Protein AF-A0A2E3MA17-F1 (afdb_monomer_lite)

Radius of gyration: 24.3 Å; chains: 1; bounding box: 46×54×49 Å

Sequence (121 aa):
MDLQKLLKIVAAVVGLLSIAFLVTIISKGDDAIKAGDGAASVGTYMYVAYFILAAAVVSVVFFTLSNLISNAANLKNTLIAIGAFTLLALICYFIFASGVETMLKDGTMLSVAQSKLVGAG

Secondary structure (DSSP, 8-state):
--HHHHHHHHHHHHHHHHHHHHHHHHHHHTHHHHTS-TTHHHHHHHHHHHHHHHHHHHHHHHHHHHHHHH-HHHHHHHHHHHHHHHHHHHHIIIII-----EE-TTSPEEPHHHHHHHHH-

Foldseek 3Di:
DDPVVVVVVVVVVVVVVVVVVVVVCVVPVPPLVPPPPVPVSVVVVVVVVVVVVVVVVCVCVVCVVVVCVVDPVNVVVVVVVVVVVVVLLVCLLPPVQPFDFDQDPVRDTDGSNNSSNVRSD

pLDDT: mean 79.97, std 11.57, range [51.19, 96.75]

Structure (mmCIF, N/CA/C/O backbone):
data_AF-A0A2E3MA17-F1
#
_entry.id   AF-A0A2E3MA17-F1
#
loop_
_atom_site.group_PDB
_atom_site.id
_atom_site.type_symbol
_atom_site.label_atom_id
_atom_site.label_alt_id
_atom_site.label_comp_id
_atom_site.label_asym_id
_atom_site.label_entity_id
_atom_site.label_seq_id
_atom_site.pdbx_PDB_ins_code
_atom_site.Cartn_x
_atom_site.Cartn_y
_atom_site.Cartn_z
_atom_site.occupancy
_atom_site.B_iso_or_equiv
_atom_site.auth_seq_id
_atom_site.auth_comp_id
_atom_site.auth_asym_id
_atom_site.auth_atom_id
_atom_site.pdbx_PDB_model_num
ATOM 1 N N . MET A 1 1 ? 16.223 -25.298 11.574 1.00 58.59 1 MET A N 1
ATOM 2 C CA . MET A 1 1 ? 17.210 -24.307 11.086 1.00 58.59 1 MET A CA 1
ATOM 3 C C . MET A 1 1 ? 16.939 -23.001 11.802 1.00 58.59 1 MET A C 1
ATOM 5 O O . MET A 1 1 ? 15.776 -22.635 11.888 1.00 58.59 1 MET A O 1
ATOM 9 N N . ASP A 1 2 ? 17.964 -22.334 12.332 1.00 84.56 2 ASP A N 1
ATOM 10 C CA . ASP A 1 2 ? 17.784 -21.025 12.974 1.00 84.56 2 ASP A CA 1
ATOM 11 C C . ASP A 1 2 ? 17.208 -20.004 11.991 1.00 84.56 2 ASP A C 1
ATOM 13 O O . ASP A 1 2 ? 17.683 -19.902 10.855 1.00 84.56 2 ASP A O 1
ATOM 17 N N . LEU A 1 3 ? 16.235 -19.210 12.443 1.00 75.25 3 LEU A N 1
ATOM 18 C CA . LEU A 1 3 ? 15.610 -18.149 11.646 1.00 75.25 3 LEU A CA 1
ATOM 19 C C . LEU A 1 3 ? 16.662 -17.177 11.086 1.00 75.25 3 LEU A C 1
ATOM 21 O O . LEU A 1 3 ? 16.577 -16.747 9.938 1.00 75.25 3 LEU A O 1
ATOM 25 N N . GLN A 1 4 ? 17.720 -16.913 11.856 1.00 80.31 4 GLN A N 1
ATOM 26 C CA . GLN A 1 4 ? 18.840 -16.070 11.441 1.00 80.31 4 GLN A CA 1
ATOM 27 C C . GLN A 1 4 ? 19.660 -16.681 10.290 1.00 80.31 4 GLN A C 1
ATOM 29 O O . GLN A 1 4 ? 20.162 -15.953 9.435 1.00 80.31 4 GLN A O 1
ATOM 34 N N . LYS A 1 5 ? 19.794 -18.015 10.236 1.00 79.56 5 LYS A N 1
ATOM 35 C CA . LYS A 1 5 ? 20.470 -18.711 9.127 1.00 79.56 5 LYS A CA 1
ATOM 36 C C . LYS A 1 5 ? 19.613 -18.691 7.860 1.00 79.56 5 LYS A C 1
ATOM 38 O O . LYS A 1 5 ? 20.153 -18.466 6.781 1.00 79.56 5 LYS A O 1
ATOM 43 N N . LEU A 1 6 ? 18.294 -18.856 7.995 1.00 74.25 6 LEU A N 1
ATOM 44 C CA . LEU A 1 6 ? 17.344 -18.744 6.883 1.00 74.25 6 LEU A CA 1
ATOM 45 C C . LEU A 1 6 ? 17.359 -17.330 6.277 1.00 74.25 6 LEU A C 1
ATOM 47 O O . LEU A 1 6 ? 17.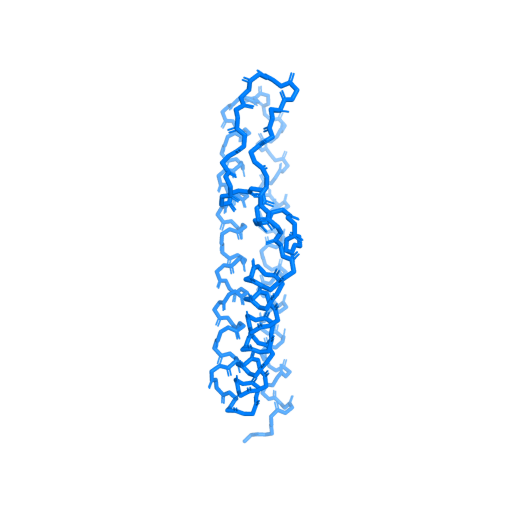497 -17.187 5.065 1.00 74.25 6 LEU A O 1
ATOM 51 N N . LEU A 1 7 ? 17.298 -16.288 7.116 1.00 74.88 7 LEU A N 1
ATOM 52 C CA . LEU A 1 7 ? 17.290 -14.896 6.654 1.00 74.88 7 LEU A CA 1
ATOM 53 C C . LEU A 1 7 ? 18.563 -14.533 5.880 1.00 74.88 7 LEU A C 1
ATOM 55 O O . LEU A 1 7 ? 18.489 -13.863 4.855 1.00 74.88 7 LEU A O 1
ATOM 59 N N . LYS A 1 8 ? 19.729 -15.001 6.343 1.00 79.12 8 LYS A N 1
ATOM 60 C CA . LYS A 1 8 ? 21.012 -14.778 5.658 1.00 79.12 8 LYS A CA 1
ATOM 61 C C . LYS A 1 8 ? 21.042 -15.416 4.270 1.00 79.12 8 LYS A C 1
ATOM 63 O O . LYS A 1 8 ? 21.548 -14.800 3.339 1.00 79.12 8 LYS A O 1
ATOM 68 N N . ILE A 1 9 ? 20.481 -16.617 4.125 1.00 78.44 9 ILE A N 1
ATOM 69 C CA . ILE A 1 9 ? 20.391 -17.309 2.832 1.00 78.44 9 ILE A CA 1
ATOM 70 C C . ILE A 1 9 ? 19.452 -16.558 1.886 1.00 78.44 9 ILE A C 1
ATOM 72 O O . ILE A 1 9 ? 19.821 -16.300 0.745 1.00 78.44 9 ILE A O 1
ATOM 76 N N . VAL A 1 10 ? 18.275 -16.145 2.361 1.00 74.31 10 VAL A N 1
ATOM 77 C CA . VAL A 1 10 ? 17.320 -15.380 1.543 1.00 74.31 10 VAL A CA 1
ATOM 78 C C . VAL A 1 10 ? 17.921 -14.040 1.113 1.00 74.31 10 VAL A C 1
ATOM 80 O O . VAL A 1 10 ? 17.870 -13.701 -0.065 1.00 74.31 10 VAL A O 1
ATOM 83 N N . ALA A 1 11 ? 18.565 -13.312 2.029 1.00 72.75 11 ALA A N 1
ATOM 84 C CA . ALA A 1 11 ? 19.239 -12.054 1.715 1.00 72.75 11 ALA A CA 1
ATOM 85 C C . ALA A 1 11 ? 20.379 -12.238 0.698 1.00 72.75 11 ALA A C 1
ATOM 87 O O . ALA A 1 11 ? 20.522 -11.425 -0.212 1.00 72.75 11 ALA A O 1
ATOM 88 N N . ALA A 1 12 ? 21.154 -13.322 0.808 1.00 83.00 12 ALA A N 1
ATOM 89 C CA . ALA A 1 12 ? 22.211 -13.641 -0.148 1.00 83.00 12 ALA A CA 1
ATOM 90 C C . ALA A 1 12 ? 21.655 -13.940 -1.551 1.00 83.00 12 ALA A C 1
ATOM 92 O O . ALA A 1 12 ? 22.199 -13.452 -2.538 1.00 83.00 12 ALA A O 1
ATOM 93 N N . VAL A 1 13 ? 20.550 -14.686 -1.647 1.00 77.31 13 VAL A N 1
ATOM 94 C CA . VAL A 1 13 ? 19.892 -14.993 -2.929 1.00 77.31 13 VAL A CA 1
ATOM 95 C C . VAL A 1 13 ? 19.302 -13.734 -3.562 1.00 77.31 13 VAL A C 1
ATOM 97 O O . VAL A 1 13 ? 19.511 -13.495 -4.749 1.00 77.31 13 VAL A O 1
ATOM 100 N N . VAL A 1 14 ? 18.616 -12.897 -2.778 1.00 76.88 14 VAL A N 1
ATOM 101 C CA . VAL A 1 14 ? 18.063 -11.622 -3.263 1.00 76.88 14 VAL A CA 1
ATOM 102 C C . VAL A 1 14 ? 19.182 -10.693 -3.733 1.00 76.88 14 VAL A C 1
ATOM 104 O O . VAL A 1 14 ? 19.089 -10.148 -4.828 1.00 76.88 14 VAL A O 1
ATOM 107 N N . GLY A 1 15 ? 20.274 -10.573 -2.971 1.00 77.19 15 GLY A N 1
ATOM 108 C CA . GLY A 1 15 ? 21.437 -9.778 -3.368 1.00 77.19 15 GLY A CA 1
ATOM 109 C C . GLY A 1 15 ? 22.081 -10.273 -4.666 1.00 77.19 15 GLY A C 1
ATOM 110 O O . GLY A 1 15 ? 22.385 -9.469 -5.546 1.00 77.19 15 GLY A O 1
ATOM 111 N N . LEU A 1 16 ? 22.226 -11.592 -4.832 1.00 83.62 16 LEU A N 1
ATOM 112 C CA . LEU A 1 16 ? 22.773 -12.179 -6.056 1.00 83.62 16 LEU A CA 1
ATOM 113 C C . LEU A 1 16 ? 21.868 -11.917 -7.272 1.00 83.62 16 LEU A C 1
ATOM 115 O O . LEU A 1 16 ? 22.362 -11.562 -8.343 1.00 83.62 16 LEU A O 1
ATOM 119 N N . LEU A 1 17 ? 20.546 -12.020 -7.097 1.00 74.19 17 LEU A N 1
ATOM 120 C CA . LEU A 1 17 ? 19.563 -11.686 -8.132 1.00 74.19 17 LEU A CA 1
ATOM 121 C C . LEU A 1 17 ? 19.618 -10.203 -8.513 1.00 74.19 17 LEU A C 1
ATOM 123 O O . LEU A 1 17 ? 19.607 -9.885 -9.700 1.00 74.19 17 LEU A O 1
ATOM 127 N N . SER A 1 18 ? 19.735 -9.296 -7.537 1.00 72.06 18 SER A N 1
ATOM 128 C CA . SER A 1 18 ? 19.860 -7.856 -7.793 1.00 72.06 18 SER A CA 1
ATOM 129 C C . SER A 1 18 ? 21.112 -7.515 -8.602 1.00 72.06 18 SER A C 1
ATOM 131 O O . SER A 1 18 ? 21.037 -6.705 -9.525 1.00 72.06 18 SER A O 1
ATOM 133 N N . ILE A 1 19 ? 22.248 -8.157 -8.309 1.00 81.00 19 ILE A N 1
ATOM 134 C CA . ILE A 1 19 ? 23.496 -7.963 -9.062 1.00 81.00 19 ILE A CA 1
ATOM 135 C C . ILE A 1 19 ? 23.337 -8.448 -10.509 1.00 81.00 19 ILE A C 1
ATOM 137 O O . ILE A 1 19 ? 23.699 -7.727 -11.438 1.00 81.00 19 ILE A O 1
ATOM 141 N N . ALA A 1 20 ? 22.753 -9.630 -10.724 1.00 76.88 20 ALA A N 1
ATOM 142 C CA . ALA A 1 20 ? 22.507 -10.154 -12.071 1.00 76.88 20 ALA A CA 1
ATOM 143 C C . ALA A 1 20 ? 21.593 -9.227 -12.897 1.00 76.88 20 ALA A C 1
ATOM 145 O O . ALA A 1 20 ? 21.834 -8.976 -14.083 1.00 76.88 20 ALA A O 1
ATOM 146 N N . PHE A 1 21 ? 20.570 -8.666 -12.252 1.00 71.38 21 PHE A N 1
ATOM 147 C CA . PHE A 1 21 ? 19.667 -7.702 -12.870 1.00 71.38 21 PHE A CA 1
ATOM 148 C C . PHE A 1 21 ? 20.380 -6.394 -13.238 1.00 71.38 21 PHE A C 1
ATOM 150 O O . PHE A 1 21 ? 20.234 -5.910 -14.359 1.00 71.38 21 PHE A O 1
ATOM 157 N N . LEU A 1 22 ? 21.214 -5.865 -12.336 1.00 76.31 22 LEU A N 1
ATOM 158 C CA . LEU A 1 22 ? 22.009 -4.658 -12.565 1.00 76.31 22 LEU A CA 1
ATOM 159 C C . LEU A 1 22 ? 22.952 -4.812 -13.768 1.00 76.31 22 LEU A C 1
ATOM 161 O O . LEU A 1 22 ? 22.982 -3.948 -14.642 1.00 76.31 22 LEU A O 1
ATOM 165 N N . VAL A 1 23 ? 23.667 -5.938 -13.856 1.00 79.69 23 VAL A N 1
ATOM 166 C CA . VAL A 1 23 ? 24.560 -6.244 -14.989 1.00 79.69 23 VAL A CA 1
ATOM 167 C C . VAL A 1 23 ? 23.786 -6.293 -16.311 1.00 79.69 23 VAL A C 1
ATOM 169 O O . VAL A 1 23 ? 24.254 -5.780 -17.330 1.00 79.69 23 VAL A O 1
ATOM 172 N N . THR A 1 24 ? 22.578 -6.858 -16.307 1.00 69.31 24 THR A N 1
ATOM 173 C CA . THR A 1 24 ? 21.731 -6.959 -17.508 1.00 69.31 24 THR A CA 1
ATOM 174 C C . THR A 1 24 ? 21.240 -5.588 -17.988 1.00 69.31 24 THR A C 1
ATOM 176 O O . THR A 1 24 ? 21.191 -5.340 -19.191 1.00 69.31 24 THR A O 1
ATOM 179 N N . ILE A 1 25 ? 20.906 -4.681 -17.064 1.00 69.06 25 ILE A N 1
ATOM 180 C CA . ILE A 1 25 ? 20.480 -3.313 -17.395 1.00 69.06 25 ILE A CA 1
ATOM 181 C C . ILE A 1 25 ? 21.645 -2.516 -17.988 1.00 69.06 25 ILE A C 1
ATOM 183 O O . ILE A 1 25 ? 21.486 -1.897 -19.037 1.00 69.06 25 ILE A O 1
ATOM 187 N N . ILE A 1 26 ? 22.819 -2.558 -17.350 1.00 72.88 26 ILE A N 1
ATOM 188 C CA . ILE A 1 26 ? 23.994 -1.792 -17.792 1.00 72.88 26 ILE A CA 1
ATOM 189 C C . ILE A 1 26 ? 24.482 -2.282 -19.161 1.00 72.88 26 ILE A C 1
ATOM 191 O O . ILE A 1 26 ? 24.728 -1.472 -20.048 1.00 72.88 26 ILE A O 1
ATOM 195 N N . SER A 1 27 ? 24.566 -3.602 -19.361 1.00 68.88 27 SER A N 1
ATOM 196 C CA . SER A 1 27 ? 25.043 -4.181 -20.627 1.00 68.88 27 SER A CA 1
ATOM 197 C C . SER A 1 27 ? 24.132 -3.881 -21.817 1.00 68.88 27 SER A C 1
ATOM 199 O O . SER A 1 27 ? 24.625 -3.665 -22.917 1.00 68.88 27 SER A O 1
ATOM 201 N N . LYS A 1 28 ? 22.809 -3.835 -21.617 1.00 63.47 28 LYS A N 1
ATOM 202 C CA . LYS A 1 28 ? 21.858 -3.522 -22.693 1.00 63.47 28 LYS A CA 1
ATOM 203 C C . LYS A 1 28 ? 21.591 -2.029 -22.858 1.00 63.47 28 LYS A C 1
ATOM 205 O O . LYS A 1 28 ? 21.090 -1.645 -23.907 1.00 63.47 28 LYS A O 1
ATOM 210 N N . GLY A 1 29 ? 21.865 -1.201 -21.851 1.00 58.69 29 GLY A N 1
ATOM 211 C CA . GLY A 1 29 ? 21.536 0.228 -21.843 1.00 58.69 29 GLY A CA 1
ATOM 212 C C . GLY A 1 29 ? 22.422 1.091 -22.742 1.00 58.69 29 GLY A C 1
ATOM 213 O O . GLY A 1 29 ? 21.959 2.108 -23.241 1.00 58.69 29 GLY A O 1
ATOM 214 N N . ASP A 1 30 ? 23.668 0.684 -22.983 1.00 62.22 30 ASP A N 1
ATOM 215 C CA . ASP A 1 30 ? 24.645 1.533 -23.678 1.00 62.22 30 ASP A CA 1
ATOM 216 C C . ASP A 1 30 ? 24.547 1.446 -25.217 1.00 62.22 30 ASP A C 1
ATOM 218 O O . ASP A 1 30 ? 24.779 2.440 -25.908 1.00 62.22 30 ASP A O 1
ATOM 222 N N . ASP A 1 31 ? 24.159 0.286 -25.765 1.00 57.78 31 ASP A N 1
ATOM 223 C CA . ASP A 1 31 ? 24.150 0.038 -27.218 1.00 57.78 31 ASP A CA 1
ATOM 224 C C . ASP A 1 31 ? 22.920 0.601 -27.948 1.00 57.78 31 ASP A C 1
ATOM 226 O O . ASP A 1 31 ? 23.064 1.219 -29.003 1.00 57.78 31 ASP A O 1
ATOM 230 N N . ALA A 1 32 ? 21.704 0.468 -27.412 1.00 55.25 32 ALA A N 1
ATOM 231 C CA . ALA A 1 32 ? 20.507 0.986 -28.092 1.00 55.25 32 ALA A CA 1
ATOM 232 C C . ALA A 1 32 ? 20.208 2.475 -27.796 1.00 55.25 32 ALA A C 1
ATOM 234 O O . ALA A 1 32 ? 19.310 3.047 -28.418 1.00 55.25 32 ALA A O 1
ATOM 235 N N . ILE A 1 33 ? 20.989 3.138 -26.928 1.00 54.09 33 ILE A N 1
ATOM 236 C CA . ILE A 1 33 ? 21.000 4.609 -26.787 1.00 54.09 33 ILE A CA 1
ATOM 237 C C . ILE A 1 33 ? 21.956 5.262 -27.807 1.00 54.09 33 ILE A C 1
ATOM 239 O O . ILE A 1 33 ? 21.652 6.333 -28.328 1.00 54.09 33 ILE A O 1
ATOM 243 N N . LYS A 1 34 ? 23.079 4.613 -28.161 1.00 55.31 34 LYS A N 1
ATOM 244 C CA . LYS A 1 34 ? 24.082 5.147 -29.110 1.00 55.31 34 LYS A CA 1
ATOM 245 C C . LYS A 1 34 ? 23.682 5.050 -30.591 1.00 55.31 34 LYS A C 1
ATOM 247 O O . LYS A 1 34 ? 24.225 5.792 -31.403 1.00 55.31 34 LYS A O 1
ATOM 252 N N . ALA A 1 35 ? 22.734 4.187 -30.958 1.00 57.09 35 ALA A N 1
ATOM 253 C CA . ALA A 1 35 ? 22.386 3.904 -32.358 1.00 57.09 35 ALA A CA 1
ATOM 254 C C . ALA A 1 35 ? 21.515 4.966 -33.079 1.00 57.09 35 ALA A C 1
ATOM 256 O O . ALA A 1 35 ? 21.109 4.739 -34.213 1.00 57.09 35 ALA A O 1
ATOM 257 N N . GLY A 1 36 ? 21.207 6.118 -32.469 1.00 51.19 36 GLY A N 1
ATOM 258 C CA . GLY A 1 36 ? 20.529 7.235 -33.156 1.00 51.19 36 GLY A CA 1
ATOM 259 C C . GLY A 1 36 ? 19.060 7.013 -33.565 1.00 51.19 36 GLY A C 1
ATOM 260 O O . GLY A 1 36 ? 18.436 7.938 -34.074 1.00 51.19 36 GLY A O 1
ATOM 261 N N . ASP A 1 37 ? 18.467 5.849 -33.287 1.00 54.97 37 ASP A N 1
ATOM 262 C CA . ASP A 1 37 ? 17.059 5.504 -33.567 1.00 54.97 37 ASP A CA 1
ATOM 263 C C . ASP A 1 37 ? 16.096 5.968 -32.445 1.00 54.97 37 ASP A C 1
ATOM 265 O O . ASP A 1 37 ? 15.212 5.247 -31.976 1.00 54.97 37 ASP A O 1
ATOM 269 N N . GLY A 1 38 ? 16.327 7.188 -31.944 1.00 54.03 38 GLY A N 1
ATOM 270 C CA . GLY A 1 38 ? 15.903 7.675 -30.623 1.00 54.03 38 GLY A CA 1
ATOM 271 C C . GLY A 1 38 ? 14.396 7.769 -30.339 1.00 54.03 38 GLY A C 1
ATOM 272 O O . GLY A 1 38 ? 14.026 8.137 -29.229 1.00 54.03 38 GLY A O 1
ATOM 273 N N . ALA A 1 39 ? 13.516 7.430 -31.282 1.00 53.75 39 ALA A N 1
ATOM 274 C CA . ALA A 1 39 ? 12.072 7.351 -31.038 1.00 53.75 39 ALA A CA 1
ATOM 275 C C . ALA A 1 39 ? 11.586 5.906 -30.806 1.00 53.75 39 ALA A C 1
ATOM 277 O O . ALA A 1 39 ? 10.739 5.676 -29.942 1.00 53.75 39 ALA A O 1
ATOM 278 N N . ALA A 1 40 ? 12.140 4.922 -31.524 1.00 55.69 40 ALA A N 1
ATOM 279 C CA . ALA A 1 40 ? 11.748 3.515 -31.408 1.00 55.69 40 ALA A CA 1
ATOM 280 C C . ALA A 1 40 ? 12.583 2.757 -30.358 1.00 55.69 40 ALA A C 1
ATOM 282 O O . ALA A 1 40 ? 12.055 1.916 -29.618 1.00 55.69 40 ALA A O 1
ATOM 283 N N . SER A 1 41 ? 13.871 3.096 -30.221 1.00 55.31 41 SER A N 1
ATOM 284 C CA . SER A 1 41 ? 14.755 2.467 -29.232 1.00 55.31 41 SER A CA 1
ATOM 285 C C . SER A 1 41 ? 14.435 2.909 -27.799 1.00 55.31 41 SER A C 1
ATOM 287 O O . SER A 1 41 ? 14.369 2.072 -26.896 1.00 55.31 41 SER A O 1
ATOM 289 N N . VAL A 1 42 ? 14.120 4.193 -27.590 1.00 59.97 42 VAL A N 1
ATOM 290 C CA . VAL A 1 42 ? 13.692 4.732 -26.283 1.00 59.97 42 VAL A CA 1
ATOM 291 C C . VAL A 1 42 ? 12.394 4.075 -25.812 1.00 59.97 42 VAL A C 1
ATOM 293 O O . VAL A 1 42 ? 12.291 3.706 -24.642 1.00 59.97 42 VAL A O 1
ATOM 296 N N . GLY A 1 43 ? 11.438 3.838 -26.719 1.00 64.12 43 GLY A N 1
ATOM 297 C CA . GLY A 1 43 ? 10.207 3.109 -26.401 1.00 64.12 43 GLY A CA 1
ATOM 298 C C . GLY A 1 43 ? 10.489 1.699 -25.877 1.00 64.12 43 GLY A C 1
ATOM 299 O O . GLY A 1 43 ? 9.958 1.298 -24.844 1.00 64.12 43 GLY A O 1
ATOM 300 N N . THR A 1 44 ? 11.401 0.970 -26.523 1.00 67.44 44 THR A N 1
ATOM 301 C CA . THR A 1 44 ? 11.778 -0.390 -26.103 1.00 67.44 44 THR A CA 1
ATOM 302 C C . THR A 1 44 ? 12.409 -0.408 -24.706 1.00 67.44 44 THR A C 1
ATOM 304 O O . THR A 1 44 ? 12.046 -1.242 -23.874 1.00 67.44 44 THR A O 1
ATOM 307 N N . TYR A 1 45 ? 13.291 0.545 -24.392 1.00 68.19 45 TYR A N 1
ATOM 308 C CA . TYR A 1 45 ? 13.853 0.674 -23.043 1.00 68.19 45 TYR A CA 1
ATOM 309 C C . TYR A 1 45 ? 12.829 1.064 -21.989 1.00 68.19 45 TYR A C 1
ATOM 311 O O . TYR A 1 45 ? 12.901 0.583 -20.861 1.00 68.19 45 TYR A O 1
ATOM 319 N N . MET A 1 46 ? 11.865 1.903 -22.353 1.00 77.75 46 MET A N 1
ATOM 320 C CA . MET A 1 46 ? 10.782 2.311 -21.471 1.00 77.75 46 MET A CA 1
ATOM 321 C C . MET A 1 46 ? 9.898 1.116 -21.095 1.00 77.75 46 MET A C 1
ATOM 323 O O . MET A 1 46 ? 9.567 0.948 -19.924 1.00 77.75 46 MET A O 1
ATOM 327 N N . TYR A 1 47 ? 9.606 0.213 -22.038 1.00 75.62 47 TYR A N 1
ATOM 328 C CA . TYR A 1 47 ? 8.896 -1.035 -21.737 1.00 75.62 47 TYR A CA 1
ATOM 329 C C . TYR A 1 47 ? 9.695 -1.969 -20.828 1.00 75.62 47 TYR A C 1
ATOM 331 O O . TYR A 1 47 ? 9.127 -2.549 -19.902 1.00 75.62 47 TYR A O 1
ATOM 339 N N . VAL A 1 48 ? 11.010 -2.085 -21.035 1.00 76.88 48 VAL A N 1
ATOM 340 C CA . VAL A 1 48 ? 11.875 -2.856 -20.129 1.00 76.88 48 VAL A CA 1
ATOM 341 C C . VAL A 1 48 ? 11.885 -2.221 -18.737 1.00 76.88 48 VAL A C 1
ATOM 343 O O . VAL A 1 48 ? 11.676 -2.921 -17.752 1.00 76.88 48 VAL A O 1
ATOM 346 N N . ALA A 1 49 ? 12.040 -0.902 -18.628 1.00 78.00 49 ALA A N 1
ATOM 347 C CA . ALA A 1 49 ? 12.003 -0.194 -17.352 1.00 78.00 49 ALA A CA 1
ATOM 348 C C . ALA A 1 49 ? 10.659 -0.375 -16.630 1.00 78.00 49 ALA A C 1
ATOM 350 O O . ALA A 1 49 ? 10.644 -0.663 -15.434 1.00 78.00 49 ALA A O 1
ATOM 351 N N . TYR A 1 50 ? 9.534 -0.292 -17.347 1.00 81.56 50 TYR A N 1
ATOM 352 C CA . TYR A 1 50 ? 8.215 -0.562 -16.780 1.00 81.56 50 TYR A CA 1
ATOM 353 C C . TYR A 1 50 ? 8.038 -2.011 -16.345 1.00 81.56 50 TYR A C 1
ATOM 355 O O . TYR A 1 50 ? 7.445 -2.250 -15.297 1.00 81.56 50 TYR A O 1
ATOM 363 N N . PHE A 1 51 ? 8.576 -2.975 -17.091 1.00 81.44 51 PHE A N 1
ATOM 364 C CA . PHE A 1 51 ? 8.550 -4.379 -16.693 1.00 81.44 51 PHE A CA 1
ATOM 365 C C . PHE A 1 51 ? 9.325 -4.607 -15.391 1.00 81.44 51 PHE A C 1
ATOM 367 O O . PHE A 1 51 ? 8.840 -5.277 -14.483 1.00 81.44 51 PHE A O 1
ATOM 374 N N . ILE A 1 52 ? 10.505 -3.999 -15.268 1.00 81.94 52 ILE A N 1
ATOM 375 C CA . ILE A 1 52 ? 11.334 -4.081 -14.063 1.00 81.94 52 ILE A CA 1
ATOM 376 C C . ILE A 1 52 ? 10.655 -3.381 -12.882 1.00 81.94 52 ILE A C 1
ATOM 378 O O . ILE A 1 52 ? 10.612 -3.937 -11.785 1.00 81.94 52 ILE A O 1
ATOM 382 N N . LEU A 1 53 ? 10.077 -2.197 -13.104 1.00 81.12 53 LEU A N 1
ATOM 383 C CA . LEU A 1 53 ? 9.300 -1.476 -12.099 1.00 81.12 53 LEU A CA 1
ATOM 384 C C . LEU A 1 53 ? 8.103 -2.311 -11.633 1.00 81.12 53 LEU A C 1
ATOM 386 O O . LEU A 1 53 ? 7.888 -2.454 -10.432 1.00 81.12 53 LEU A O 1
ATOM 390 N N . ALA A 1 54 ? 7.359 -2.906 -12.566 1.00 80.50 54 ALA A N 1
ATOM 391 C CA . ALA A 1 54 ? 6.237 -3.779 -12.256 1.00 80.50 54 ALA A CA 1
ATOM 392 C C . ALA A 1 54 ? 6.694 -5.004 -11.454 1.00 80.50 54 ALA A C 1
ATOM 394 O O . ALA A 1 54 ? 6.103 -5.307 -10.421 1.00 80.50 54 ALA A O 1
ATOM 395 N N . ALA A 1 55 ? 7.781 -5.665 -11.862 1.00 81.25 55 ALA A N 1
ATOM 396 C CA . ALA A 1 55 ? 8.348 -6.797 -11.135 1.00 81.25 55 ALA A CA 1
ATOM 397 C C . ALA A 1 55 ? 8.787 -6.412 -9.711 1.00 81.25 55 ALA A C 1
ATOM 399 O O . ALA A 1 55 ? 8.535 -7.161 -8.765 1.00 81.25 55 ALA A O 1
ATOM 400 N N . ALA A 1 56 ? 9.392 -5.234 -9.536 1.00 82.44 56 ALA A N 1
ATOM 401 C CA . ALA A 1 56 ? 9.789 -4.717 -8.231 1.00 82.44 56 ALA A CA 1
ATOM 402 C C . ALA A 1 56 ? 8.573 -4.421 -7.341 1.00 82.44 56 ALA A C 1
ATOM 404 O O . ALA A 1 56 ? 8.521 -4.892 -6.206 1.00 82.44 56 ALA A O 1
ATOM 405 N N . VAL A 1 57 ? 7.570 -3.706 -7.863 1.00 88.81 57 VAL A N 1
ATOM 406 C CA . VAL A 1 57 ? 6.327 -3.401 -7.138 1.00 88.81 57 VAL A CA 1
ATOM 407 C C . VAL A 1 57 ? 5.613 -4.689 -6.736 1.00 88.81 57 VAL A C 1
ATOM 409 O O . VAL A 1 57 ? 5.271 -4.850 -5.567 1.00 88.81 57 VAL A O 1
ATOM 412 N N . VAL A 1 58 ? 5.451 -5.638 -7.663 1.00 87.12 58 VAL A N 1
ATOM 413 C CA . VAL A 1 58 ? 4.830 -6.940 -7.383 1.00 87.12 58 VAL A CA 1
ATOM 414 C C . VAL A 1 58 ? 5.607 -7.693 -6.310 1.00 87.12 58 VAL A C 1
ATOM 416 O O . VAL A 1 58 ? 4.994 -8.215 -5.384 1.00 87.12 58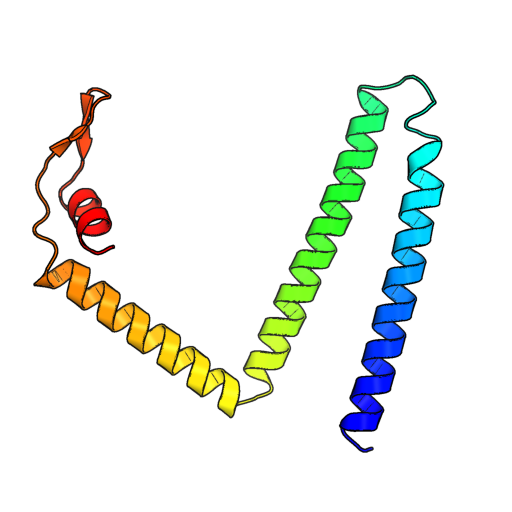 VAL A O 1
ATOM 419 N N . SER A 1 59 ? 6.939 -7.708 -6.379 1.00 77.50 59 SER A N 1
ATOM 420 C CA . SER A 1 59 ? 7.774 -8.367 -5.371 1.00 77.50 59 SER A CA 1
ATOM 421 C C . SER A 1 59 ? 7.581 -7.736 -3.991 1.00 77.50 59 SER A C 1
ATOM 423 O O . SER A 1 59 ? 7.324 -8.446 -3.022 1.00 77.50 59 SER A O 1
ATOM 425 N N . VAL A 1 60 ? 7.644 -6.405 -3.891 1.00 88.00 60 VAL A N 1
ATOM 426 C CA . VAL A 1 60 ? 7.460 -5.684 -2.623 1.00 88.00 60 VAL A CA 1
ATOM 427 C C . VAL A 1 60 ? 6.070 -5.931 -2.054 1.00 88.00 60 VAL A C 1
ATOM 429 O O . VAL A 1 60 ? 5.958 -6.281 -0.881 1.00 88.00 60 VAL A O 1
ATOM 432 N N . VAL A 1 61 ? 5.017 -5.796 -2.863 1.00 87.50 61 VAL A N 1
ATOM 433 C CA . VAL A 1 61 ? 3.637 -6.054 -2.434 1.00 87.50 61 VAL A CA 1
ATOM 434 C C . VAL A 1 61 ? 3.504 -7.502 -1.968 1.00 87.50 61 VAL A C 1
ATOM 436 O O . VAL A 1 61 ? 3.055 -7.742 -0.850 1.00 87.50 61 VAL A O 1
ATOM 439 N N . PHE A 1 62 ? 3.964 -8.468 -2.765 1.00 86.62 62 PHE A N 1
ATOM 440 C CA . PHE A 1 62 ? 3.868 -9.888 -2.438 1.00 86.62 62 PHE A CA 1
ATOM 441 C C . PHE A 1 62 ? 4.583 -10.230 -1.129 1.00 86.62 62 PHE A C 1
ATOM 443 O O . PHE A 1 62 ? 3.986 -10.859 -0.254 1.00 86.62 62 PHE A O 1
ATOM 450 N N . PHE A 1 63 ? 5.834 -9.797 -0.956 1.00 81.06 63 PHE A N 1
ATOM 451 C CA . PHE A 1 63 ? 6.593 -10.060 0.266 1.00 81.06 63 PHE A CA 1
ATOM 452 C C . PHE A 1 63 ? 6.023 -9.317 1.471 1.00 81.06 63 PHE A C 1
ATOM 454 O O . PHE A 1 63 ? 5.976 -9.885 2.559 1.00 81.06 63 PHE A O 1
ATOM 461 N N . THR A 1 64 ? 5.545 -8.085 1.292 1.00 82.44 64 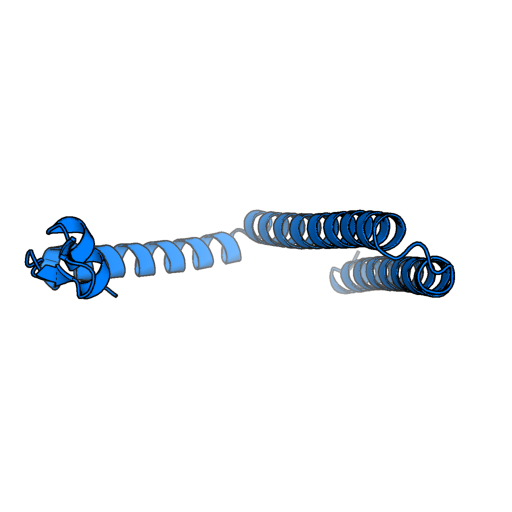THR A N 1
ATOM 462 C CA . THR A 1 64 ? 4.940 -7.301 2.376 1.00 82.44 64 THR A CA 1
ATOM 463 C C . THR A 1 64 ? 3.651 -7.954 2.862 1.00 82.44 64 THR A C 1
ATOM 465 O O . THR A 1 64 ? 3.506 -8.183 4.061 1.00 82.44 64 THR A O 1
ATOM 468 N N . LEU A 1 65 ? 2.743 -8.322 1.951 1.00 85.44 65 LEU A N 1
ATOM 469 C CA . LEU A 1 65 ? 1.487 -8.994 2.294 1.00 85.44 65 LEU A CA 1
ATOM 470 C C . LEU A 1 65 ? 1.745 -10.388 2.873 1.00 85.44 65 LEU A C 1
ATOM 472 O O . LEU A 1 65 ? 1.179 -10.728 3.909 1.00 85.44 65 LEU A O 1
ATOM 476 N N . SER A 1 66 ? 2.634 -11.172 2.259 1.00 80.31 66 SER A N 1
ATOM 477 C CA . SER A 1 66 ? 2.985 -12.505 2.764 1.00 80.31 66 SER A CA 1
ATOM 478 C C . SER A 1 66 ? 3.583 -12.433 4.168 1.00 80.31 66 SER A C 1
ATOM 480 O O . SER A 1 66 ? 3.199 -13.212 5.038 1.00 80.31 66 SER A O 1
ATOM 482 N N . ASN A 1 67 ? 4.480 -11.478 4.427 1.00 81.62 67 ASN A N 1
ATOM 483 C CA . ASN A 1 67 ? 5.073 -11.273 5.747 1.00 81.62 67 ASN A CA 1
ATOM 484 C C . ASN A 1 67 ? 4.051 -10.771 6.779 1.00 81.62 67 ASN A C 1
ATOM 486 O O . ASN A 1 67 ? 4.093 -11.185 7.940 1.00 81.62 67 ASN A O 1
ATOM 490 N N . LEU A 1 68 ? 3.122 -9.905 6.360 1.00 85.44 68 LEU A N 1
ATOM 491 C CA . LEU A 1 68 ? 2.053 -9.399 7.215 1.00 85.44 68 LEU A CA 1
ATOM 492 C C . LEU A 1 68 ? 1.108 -10.529 7.644 1.00 85.44 68 LEU A C 1
ATOM 494 O O . LEU A 1 68 ? 0.858 -10.687 8.833 1.00 85.44 68 LEU A O 1
ATOM 498 N N . ILE A 1 69 ? 0.636 -11.341 6.694 1.00 85.62 69 ILE A N 1
ATOM 499 C CA . ILE A 1 69 ? -0.321 -12.431 6.944 1.00 85.62 69 ILE A CA 1
ATOM 500 C C . ILE A 1 69 ? 0.332 -13.582 7.719 1.00 85.62 69 ILE A C 1
ATOM 502 O O . ILE A 1 69 ? -0.298 -14.169 8.596 1.00 85.62 69 ILE A O 1
ATOM 506 N N . SER A 1 70 ? 1.606 -13.880 7.451 1.00 85.94 70 SER A N 1
ATOM 507 C CA . SER A 1 70 ? 2.330 -14.955 8.148 1.00 85.94 70 SER A CA 1
ATOM 508 C C . SER A 1 70 ? 2.590 -14.646 9.628 1.00 85.94 70 SER A C 1
ATOM 510 O O . SER A 1 70 ? 2.846 -15.559 10.409 1.00 85.94 70 SER A O 1
ATOM 512 N N . ASN A 1 71 ? 2.516 -13.374 10.035 1.00 87.44 71 ASN A N 1
ATOM 513 C CA . ASN A 1 71 ? 2.734 -12.940 11.411 1.00 87.44 71 ASN A CA 1
ATOM 514 C C . ASN A 1 71 ? 1.438 -12.402 12.024 1.00 87.44 71 ASN A C 1
ATOM 516 O O . ASN A 1 71 ? 1.139 -11.213 11.921 1.00 87.44 71 ASN A O 1
ATOM 520 N N . ALA A 1 72 ? 0.711 -13.252 12.754 1.00 84.38 72 ALA A N 1
ATOM 521 C CA . ALA A 1 72 ? -0.562 -12.886 13.387 1.00 84.38 72 ALA A CA 1
ATOM 522 C C . ALA A 1 72 ? -0.473 -11.627 14.279 1.00 84.38 72 ALA A C 1
ATOM 524 O O . ALA A 1 72 ? -1.401 -10.819 14.313 1.00 84.38 72 ALA A O 1
ATOM 525 N N . ALA A 1 73 ? 0.659 -11.422 14.964 1.00 90.19 73 ALA A N 1
ATOM 526 C CA . ALA A 1 73 ? 0.901 -10.227 15.774 1.00 90.19 73 ALA A CA 1
ATOM 527 C C . ALA A 1 73 ? 1.018 -8.946 14.924 1.00 90.19 73 ALA A C 1
ATOM 529 O O . ALA A 1 73 ? 0.402 -7.932 15.255 1.00 90.19 73 ALA A O 1
ATOM 530 N N . ASN A 1 74 ? 1.757 -8.999 13.810 1.00 83.50 74 ASN A N 1
ATOM 531 C CA . ASN A 1 74 ? 1.908 -7.864 12.895 1.00 83.50 74 ASN A CA 1
ATOM 532 C C . ASN A 1 74 ? 0.580 -7.546 12.206 1.00 83.50 74 ASN A C 1
ATOM 534 O O . ASN A 1 74 ? 0.173 -6.388 12.187 1.00 83.50 74 ASN A O 1
ATOM 538 N N . LEU A 1 75 ? -0.134 -8.571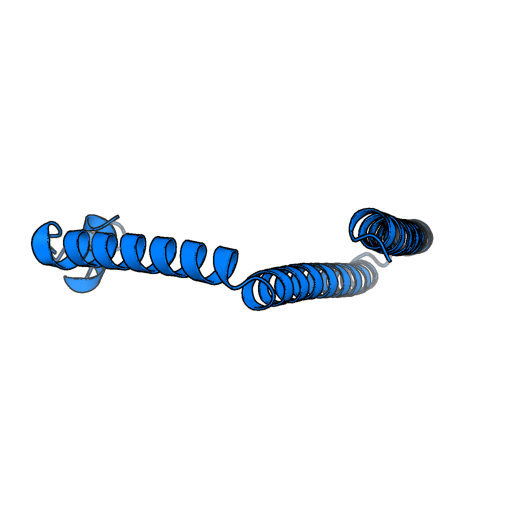 11.727 1.00 90.25 75 LEU A N 1
ATOM 539 C CA . LEU A 1 75 ? -1.453 -8.411 11.119 1.00 90.25 75 LEU A CA 1
ATOM 540 C C . LEU A 1 75 ? -2.434 -7.714 12.067 1.00 90.25 75 LEU A C 1
ATOM 542 O O . LEU A 1 75 ? -3.099 -6.759 11.670 1.00 90.25 75 LEU A O 1
ATOM 546 N N . LYS A 1 76 ? -2.491 -8.148 13.333 1.00 92.50 76 LYS A N 1
ATOM 547 C CA . LYS A 1 76 ? -3.349 -7.531 14.351 1.00 92.50 76 LYS A CA 1
ATOM 548 C C . LYS A 1 76 ? -3.001 -6.058 14.562 1.00 92.50 76 LYS A C 1
ATOM 550 O O . LYS A 1 76 ? -3.902 -5.226 14.567 1.00 92.50 76 LYS A O 1
ATOM 555 N N . ASN A 1 77 ? -1.721 -5.724 14.719 1.00 92.75 77 ASN A N 1
ATOM 556 C CA . ASN A 1 77 ? -1.299 -4.339 14.938 1.00 92.75 77 ASN A CA 1
ATOM 557 C C . ASN A 1 77 ? -1.610 -3.447 13.731 1.00 92.75 77 ASN A C 1
ATOM 559 O O . ASN A 1 77 ? -2.127 -2.346 13.907 1.00 92.75 77 ASN A O 1
ATOM 563 N N . THR A 1 78 ? -1.364 -3.929 12.512 1.00 91.81 78 THR A N 1
ATOM 564 C CA . THR A 1 78 ? -1.726 -3.205 11.288 1.00 91.81 78 THR A CA 1
ATOM 565 C C . THR A 1 78 ? -3.234 -3.014 11.178 1.00 91.81 78 THR A C 1
ATOM 567 O O . THR A 1 78 ? -3.679 -1.921 10.843 1.00 91.81 78 THR A O 1
ATOM 570 N N . LEU A 1 79 ? -4.037 -4.025 11.517 1.00 93.50 79 LEU A N 1
ATOM 571 C CA . LEU A 1 79 ? -5.493 -3.914 11.477 1.00 93.50 79 LEU A CA 1
ATOM 572 C C . LEU A 1 79 ? -6.030 -2.935 12.528 1.00 93.50 79 LEU A C 1
ATOM 574 O O . LEU A 1 79 ? -6.939 -2.167 12.230 1.00 93.50 79 LEU A O 1
ATOM 578 N N . ILE A 1 80 ? -5.444 -2.914 13.730 1.00 96.12 80 ILE A N 1
ATOM 579 C CA . ILE A 1 80 ? -5.772 -1.921 14.762 1.00 96.12 80 ILE A CA 1
ATOM 580 C C . ILE A 1 80 ? -5.411 -0.515 14.278 1.00 96.12 80 ILE A C 1
ATOM 582 O O . ILE A 1 80 ? -6.214 0.396 14.442 1.00 96.12 80 ILE A O 1
ATOM 586 N N . ALA A 1 81 ? -4.243 -0.333 13.657 1.00 95.44 81 ALA A N 1
ATOM 587 C CA . ALA A 1 81 ? -3.827 0.962 13.127 1.00 95.44 81 ALA A CA 1
ATOM 588 C C . ALA A 1 81 ? -4.762 1.452 12.010 1.00 95.44 81 ALA A C 1
ATOM 590 O O . ALA A 1 81 ? -5.219 2.592 12.056 1.00 95.44 81 ALA A O 1
ATOM 591 N N . ILE A 1 82 ? -5.100 0.580 11.052 1.00 96.00 82 ILE A N 1
ATOM 592 C CA . ILE A 1 82 ? -6.062 0.890 9.987 1.00 96.00 82 ILE A CA 1
ATOM 593 C C . ILE A 1 82 ? -7.427 1.210 10.597 1.00 96.00 82 ILE A C 1
ATOM 595 O O . ILE A 1 82 ? -8.004 2.239 10.276 1.00 96.00 82 ILE A O 1
ATOM 599 N N . GLY A 1 83 ? -7.919 0.383 11.521 1.00 96.19 83 GLY A N 1
ATOM 600 C CA . GLY A 1 83 ? -9.207 0.593 12.177 1.00 96.19 83 GLY A CA 1
ATOM 601 C C . GLY A 1 83 ? -9.269 1.905 12.958 1.00 96.19 83 GLY A C 1
ATOM 602 O O . GLY A 1 83 ? -10.240 2.643 12.830 1.00 96.19 83 GLY A O 1
ATOM 603 N N . ALA A 1 84 ? -8.222 2.235 13.716 1.00 96.75 84 ALA A N 1
ATOM 604 C CA . ALA A 1 84 ? -8.129 3.492 14.452 1.00 96.75 84 ALA A CA 1
ATOM 605 C C . ALA A 1 84 ? -8.074 4.701 13.509 1.00 96.75 84 ALA A C 1
ATOM 607 O O . ALA A 1 84 ? -8.763 5.692 13.746 1.00 96.75 84 ALA A O 1
ATOM 608 N N . PHE A 1 85 ? -7.308 4.609 12.418 1.00 96.19 85 PHE A N 1
ATOM 609 C CA . PHE A 1 85 ? -7.234 5.663 11.410 1.00 96.19 85 PHE A CA 1
ATOM 610 C C . PHE A 1 85 ? -8.570 5.858 10.688 1.00 96.19 85 PHE A C 1
ATOM 612 O O . PHE A 1 85 ? -9.041 6.984 10.564 1.00 96.19 85 PHE A O 1
ATOM 619 N N . THR A 1 86 ? -9.224 4.774 10.263 1.00 96.06 86 THR A N 1
ATOM 620 C CA . THR A 1 86 ? -10.548 4.832 9.636 1.00 96.06 86 THR A CA 1
ATOM 621 C C . THR A 1 86 ? -11.588 5.394 10.599 1.00 96.06 86 THR A C 1
ATOM 623 O O . THR A 1 86 ? -12.371 6.252 10.205 1.00 96.06 86 THR A O 1
ATOM 626 N N . LEU A 1 87 ? -11.584 4.970 11.865 1.00 96.75 87 LEU A N 1
ATOM 627 C CA . LEU A 1 87 ? -12.495 5.500 12.876 1.00 96.75 87 LEU A CA 1
ATOM 628 C C . LEU A 1 87 ? -12.294 7.007 13.069 1.00 96.75 87 LEU A C 1
ATOM 630 O O . LEU A 1 87 ? -13.268 7.757 13.080 1.00 96.75 87 LEU A O 1
ATOM 634 N N . LEU A 1 88 ? -11.040 7.455 13.165 1.00 95.31 88 LEU A N 1
ATOM 635 C CA . LEU A 1 88 ? -10.710 8.873 13.256 1.00 95.31 88 LEU A CA 1
ATOM 636 C C . LEU A 1 88 ? -11.169 9.641 12.010 1.00 95.31 88 LEU A C 1
ATOM 638 O O . LEU A 1 88 ? -11.813 10.675 12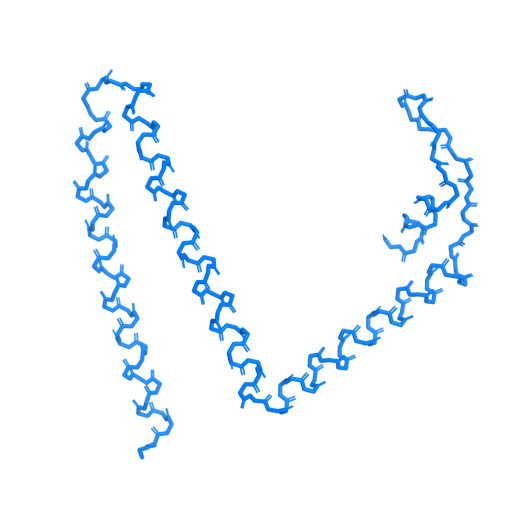.147 1.00 95.31 88 LEU A O 1
ATOM 642 N N . ALA A 1 89 ? -10.910 9.120 10.808 1.00 94.12 89 ALA A N 1
ATOM 643 C CA . ALA A 1 89 ? -11.340 9.739 9.556 1.00 94.12 89 ALA A CA 1
ATOM 644 C C . ALA A 1 89 ? -12.869 9.889 9.482 1.00 94.12 89 ALA A C 1
ATOM 646 O O . ALA A 1 89 ? -13.373 10.932 9.070 1.00 94.12 89 ALA A O 1
ATOM 647 N N . LEU A 1 90 ? -13.619 8.882 9.941 1.00 94.88 90 LEU A N 1
ATOM 648 C CA . LEU A 1 90 ? -15.080 8.947 10.023 1.00 94.88 90 LEU A CA 1
ATOM 649 C C . LEU A 1 90 ? -15.542 10.001 11.035 1.00 94.88 90 LEU A C 1
ATOM 651 O O . LEU A 1 90 ? -16.461 10.762 10.742 1.00 94.88 90 LEU A O 1
ATOM 655 N N . ILE A 1 91 ? -14.896 10.086 12.199 1.00 95.12 91 ILE A N 1
ATOM 656 C CA . ILE A 1 91 ? -15.178 11.126 13.196 1.00 95.12 91 ILE A CA 1
ATOM 657 C C . ILE A 1 91 ? -14.937 12.518 12.597 1.00 95.12 91 ILE A C 1
ATOM 659 O O . ILE A 1 91 ? -15.813 13.378 12.687 1.00 95.12 91 ILE A O 1
ATOM 663 N N . CYS A 1 92 ? -13.803 12.733 11.928 1.00 93.44 92 CYS A N 1
ATOM 664 C CA . CYS A 1 92 ? -13.505 13.991 11.247 1.00 93.44 92 CYS A CA 1
ATOM 665 C C . CYS A 1 92 ? -14.565 14.330 10.190 1.00 93.44 92 CYS A C 1
ATOM 667 O O . CYS A 1 92 ? -15.083 15.443 10.182 1.00 93.44 92 CYS A O 1
ATOM 669 N N . TYR A 1 93 ? -14.956 13.366 9.356 1.00 92.94 93 TYR A N 1
ATOM 670 C CA . TYR A 1 93 ? -15.930 13.578 8.285 1.00 92.94 93 TYR A CA 1
ATOM 671 C C . TYR A 1 93 ? -17.357 13.851 8.779 1.00 92.94 93 TYR A C 1
ATOM 673 O O . TYR A 1 93 ? -18.042 14.734 8.260 1.00 92.94 93 TYR A O 1
ATOM 681 N N . PHE A 1 94 ? -17.838 13.097 9.769 1.00 91.81 94 PHE A N 1
ATOM 682 C CA . PHE A 1 94 ? -19.229 13.201 10.215 1.00 91.81 94 PHE A CA 1
ATOM 683 C C . PHE A 1 94 ? -19.444 14.246 11.306 1.00 91.81 94 PHE A C 1
ATOM 685 O O . PHE A 1 94 ? -20.504 14.870 11.326 1.00 91.81 94 PHE A O 1
ATOM 692 N N . ILE A 1 95 ? -18.471 14.436 12.201 1.00 91.00 95 ILE A N 1
ATOM 693 C CA . ILE A 1 95 ? -18.620 15.313 13.369 1.00 91.00 95 ILE A CA 1
ATOM 694 C C . ILE A 1 95 ? -18.012 16.690 13.104 1.00 91.00 95 ILE A C 1
ATOM 696 O O . ILE A 1 95 ? -18.641 17.700 13.409 1.00 91.00 95 ILE A O 1
ATOM 700 N N . PHE A 1 96 ? -16.805 16.743 12.539 1.00 88.56 96 PHE A N 1
ATOM 701 C CA . PHE A 1 96 ? -16.056 17.997 12.420 1.00 88.56 96 PHE A CA 1
ATOM 702 C C . PHE A 1 96 ? -16.216 18.684 11.057 1.00 88.56 96 PHE A C 1
ATOM 704 O O . PHE A 1 96 ? -16.192 19.912 10.991 1.00 88.56 96 PHE A O 1
ATOM 711 N N . ALA A 1 97 ? -16.426 17.932 9.974 1.00 89.25 97 ALA A N 1
ATOM 712 C CA . ALA A 1 97 ? -16.560 18.511 8.644 1.00 89.25 97 ALA A CA 1
ATOM 713 C C . ALA A 1 97 ? -17.975 19.072 8.410 1.00 89.25 97 ALA A C 1
ATOM 715 O O . ALA A 1 97 ? -18.973 18.341 8.371 1.00 89.25 97 ALA A O 1
ATOM 716 N N . SER A 1 98 ? -18.061 20.388 8.209 1.00 83.62 98 SER A N 1
ATOM 717 C CA . SER A 1 98 ? -19.318 21.112 7.987 1.00 83.62 98 SER A CA 1
ATOM 718 C C . SER A 1 98 ? -19.917 20.833 6.607 1.00 83.62 98 SER A C 1
ATOM 720 O O . SER A 1 98 ? -21.101 20.523 6.512 1.00 83.62 98 SER A O 1
ATOM 722 N N . GLY A 1 99 ? -19.091 20.841 5.557 1.00 80.19 99 GLY A N 1
ATOM 723 C CA . GLY A 1 99 ? -19.524 20.629 4.177 1.00 80.19 99 GLY A CA 1
ATOM 724 C C . GLY A 1 99 ? -20.328 21.805 3.649 1.00 80.19 99 GLY A C 1
ATOM 725 O O . GLY A 1 99 ? -21.544 21.848 3.803 1.00 80.19 99 GLY A O 1
ATOM 726 N N . VAL A 1 100 ? -19.653 22.749 3.003 1.00 82.94 100 VAL A N 1
ATOM 727 C CA . VAL A 1 100 ? -20.300 23.911 2.383 1.00 82.94 100 VAL A CA 1
ATOM 728 C C . VAL A 1 100 ? -20.092 23.842 0.881 1.00 82.94 100 VAL A C 1
ATOM 730 O O . VAL A 1 100 ? -18.955 23.672 0.426 1.00 82.94 100 VAL A O 1
ATOM 733 N N . GLU A 1 101 ? -21.177 23.971 0.115 1.00 82.25 101 GLU A N 1
ATOM 734 C CA . GLU A 1 101 ? -21.075 24.123 -1.335 1.00 82.25 101 GLU A CA 1
ATOM 735 C C . GLU A 1 101 ? -20.259 25.371 -1.645 1.00 82.25 101 GLU A C 1
ATOM 737 O O . GLU A 1 101 ? -20.607 26.483 -1.249 1.00 82.25 101 GLU A O 1
ATOM 742 N N . THR A 1 102 ? -19.116 25.164 -2.288 1.00 81.38 102 THR A N 1
ATOM 743 C CA . THR A 1 102 ? -18.128 26.219 -2.502 1.00 81.38 102 THR A CA 1
ATOM 744 C C . THR A 1 102 ? -17.791 26.272 -3.976 1.00 81.38 102 THR A C 1
ATOM 746 O O . THR A 1 102 ? -17.404 25.264 -4.566 1.00 81.38 102 THR A O 1
ATOM 749 N N . MET A 1 103 ? -17.929 27.453 -4.573 1.00 82.81 103 MET A N 1
ATOM 750 C CA . MET A 1 103 ? -17.506 27.675 -5.949 1.00 82.81 103 MET A CA 1
ATOM 751 C C . MET A 1 103 ? -15.975 27.692 -6.012 1.00 82.81 103 MET A C 1
ATOM 753 O O . MET A 1 103 ? -15.313 28.432 -5.280 1.00 82.81 103 MET A O 1
ATOM 757 N N . LEU A 1 104 ? -15.413 26.852 -6.872 1.00 82.00 104 LEU A N 1
ATOM 758 C CA . LEU A 1 104 ? -13.986 26.771 -7.145 1.00 82.00 104 LEU A CA 1
ATOM 759 C C . LEU A 1 104 ? -13.543 27.909 -8.073 1.00 82.00 104 LEU A C 1
ATOM 761 O O . LEU A 1 104 ? -14.343 28.546 -8.760 1.00 82.00 104 LEU A O 1
ATOM 765 N N . LYS A 1 105 ? -12.228 28.156 -8.118 1.00 83.38 105 LYS A N 1
ATOM 766 C CA . LYS A 1 105 ? -11.617 29.193 -8.974 1.00 83.38 105 LYS A CA 1
ATOM 767 C C . LYS A 1 105 ? -11.802 28.945 -10.475 1.00 83.38 105 LYS A C 1
ATOM 769 O O . LYS A 1 105 ? -11.641 29.876 -11.255 1.00 83.38 105 LYS A O 1
ATOM 774 N N . ASP A 1 106 ? -12.115 27.717 -10.867 1.00 85.25 106 ASP A N 1
ATOM 775 C CA . ASP A 1 106 ? -12.404 27.318 -12.247 1.00 85.25 106 ASP A CA 1
ATOM 776 C C . ASP A 1 106 ? -13.898 27.438 -12.612 1.00 85.25 106 ASP A C 1
ATOM 778 O O . ASP A 1 106 ? -14.286 27.108 -13.730 1.00 85.25 106 ASP A O 1
ATOM 782 N N . GLY A 1 107 ? -14.738 27.924 -11.688 1.00 82.25 107 GLY A N 1
ATOM 783 C CA . GLY A 1 107 ? -16.179 28.079 -11.885 1.00 82.25 107 GLY A CA 1
ATOM 784 C C . GLY A 1 107 ? -16.996 26.808 -11.638 1.00 82.25 107 GLY A C 1
ATOM 785 O O . GLY A 1 107 ? -18.218 26.847 -11.773 1.00 82.25 107 GLY A O 1
ATOM 786 N N . THR A 1 108 ? -16.365 25.693 -11.254 1.00 84.94 108 THR A N 1
ATOM 787 C CA . THR A 1 108 ? -17.079 24.471 -10.861 1.00 84.94 108 THR A CA 1
ATOM 788 C C . THR A 1 108 ? -17.518 24.530 -9.394 1.00 84.94 108 THR A C 1
ATOM 790 O O . THR A 1 108 ? -16.930 25.229 -8.571 1.00 84.94 108 THR A O 1
ATOM 793 N N . MET A 1 109 ? -18.598 23.830 -9.046 1.00 84.31 109 MET A N 1
ATOM 794 C CA . MET A 1 109 ? -19.125 23.791 -7.677 1.00 84.31 109 MET A CA 1
ATOM 795 C C . MET A 1 109 ? -18.596 22.551 -6.956 1.00 84.31 109 MET A C 1
ATOM 797 O O . MET A 1 109 ? -18.805 21.432 -7.427 1.00 84.31 109 MET A O 1
ATOM 801 N N . LEU A 1 110 ? -17.959 22.727 -5.794 1.00 84.81 110 LEU A N 1
ATOM 802 C CA . LEU A 1 110 ? -17.704 21.611 -4.884 1.00 84.81 110 LEU A CA 1
ATOM 803 C C . LEU A 1 110 ? -19.017 21.175 -4.249 1.00 84.81 110 LEU A C 1
ATOM 805 O O . LEU A 1 110 ? -19.671 21.957 -3.557 1.00 84.81 110 LEU A O 1
ATOM 809 N N . SER A 1 111 ? -19.359 19.902 -4.429 1.00 86.06 111 SER A N 1
ATOM 810 C CA . SER A 1 111 ? -20.471 19.296 -3.699 1.00 86.06 111 SER A CA 1
ATOM 811 C C . SER A 1 111 ? -20.182 19.259 -2.195 1.00 86.06 111 SER A C 1
ATOM 813 O O . SER A 1 111 ? -19.027 19.179 -1.763 1.00 86.06 111 SER A O 1
ATOM 815 N N . VAL A 1 112 ? -21.241 19.228 -1.382 1.00 85.69 112 VAL A N 1
ATOM 816 C CA . VAL A 1 112 ? -21.149 19.084 0.082 1.00 85.69 112 VAL A CA 1
ATOM 817 C C . VAL A 1 112 ? -20.264 17.898 0.480 1.00 85.69 112 VAL A C 1
ATOM 819 O O . VAL A 1 112 ? -19.446 18.015 1.389 1.00 85.69 112 VAL A O 1
ATOM 822 N N . ALA A 1 113 ? -20.373 16.770 -0.229 1.00 85.81 113 ALA A N 1
ATOM 823 C CA . ALA A 1 113 ? -19.584 15.575 0.055 1.00 85.81 113 ALA A CA 1
ATOM 824 C C . ALA A 1 113 ? -18.082 15.795 -0.183 1.00 85.81 113 ALA A C 1
ATOM 826 O O . ALA A 1 113 ? -17.274 15.417 0.661 1.00 85.81 113 ALA A O 1
ATOM 827 N N . GLN A 1 114 ? -17.710 16.441 -1.290 1.00 85.06 114 GLN A N 1
ATOM 828 C CA . GLN A 1 114 ? -16.314 16.768 -1.595 1.00 85.06 114 GLN A CA 1
ATOM 829 C C . GLN A 1 114 ? -15.756 17.806 -0.617 1.00 85.06 114 GLN A C 1
ATOM 831 O O . GLN A 1 114 ? -14.641 17.655 -0.128 1.00 85.06 114 GLN A O 1
ATOM 836 N N . SER A 1 115 ? -16.559 18.813 -0.269 1.00 88.19 115 SER A N 1
ATOM 837 C CA . SER A 1 115 ? -16.222 19.823 0.738 1.00 88.19 115 SER A CA 1
ATOM 838 C C . SER A 1 115 ? -15.971 19.190 2.114 1.00 88.19 115 SER A C 1
ATOM 840 O O . SER A 1 115 ? -14.994 19.520 2.784 1.00 88.19 115 SER A O 1
ATOM 842 N N . LYS A 1 116 ? -16.782 18.197 2.513 1.00 89.31 116 LYS A N 1
ATOM 843 C CA . LYS A 1 116 ? -16.546 17.433 3.747 1.00 89.31 116 LYS A CA 1
ATOM 844 C C . LYS A 1 116 ? -15.303 16.555 3.693 1.00 89.31 116 LYS A C 1
ATOM 846 O O . LYS A 1 116 ? -14.644 16.427 4.715 1.00 89.31 116 LYS A O 1
ATOM 851 N N . LEU A 1 117 ? -14.979 15.958 2.543 1.00 90.12 117 LEU A N 1
ATOM 852 C CA . LEU A 1 117 ? -13.753 15.166 2.401 1.00 90.12 117 LEU A CA 1
ATOM 853 C C . LEU A 1 117 ? -12.516 16.040 2.622 1.00 90.12 117 LEU A C 1
ATOM 855 O O . LEU A 1 117 ? -11.670 15.667 3.420 1.00 90.12 117 LEU A O 1
ATOM 859 N N . VAL A 1 118 ? -12.471 17.227 2.010 1.00 88.38 118 VAL A N 1
ATOM 860 C CA . VAL A 1 118 ? -11.375 18.193 2.207 1.00 88.38 118 VAL A CA 1
ATOM 861 C C . VAL A 1 118 ? -11.341 18.729 3.644 1.00 88.38 118 VAL A C 1
ATOM 863 O O . VAL A 1 118 ? -10.274 18.913 4.214 1.00 88.38 118 VAL A O 1
ATOM 866 N N . GLY A 1 119 ? -12.502 18.977 4.258 1.00 84.50 119 GLY A N 1
ATOM 867 C CA . GLY A 1 119 ? -12.584 19.454 5.643 1.00 8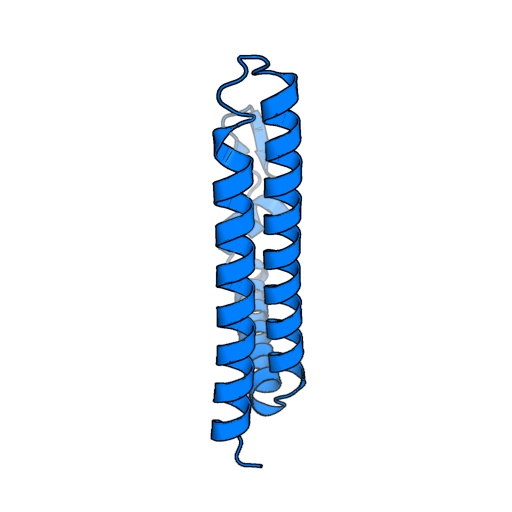4.50 119 GLY A CA 1
ATOM 868 C C . GLY A 1 119 ? -12.252 18.398 6.704 1.00 84.50 119 GLY A C 1
ATOM 869 O O . GLY A 1 119 ? -11.949 18.755 7.840 1.00 84.50 119 GLY A O 1
ATOM 870 N N . ALA A 1 120 ? -12.321 17.111 6.358 1.00 88.44 120 ALA A N 1
ATOM 871 C CA . ALA A 1 120 ? -12.004 16.001 7.252 1.00 88.44 120 ALA A CA 1
ATOM 872 C C . ALA A 1 120 ? -10.502 15.662 7.299 1.00 88.44 120 ALA A C 1
ATOM 874 O O . ALA A 1 120 ? -10.089 14.942 8.214 1.00 88.44 120 ALA A O 1
ATOM 875 N N . GLY A 1 121 ? -9.709 16.163 6.341 1.00 70.56 121 GLY A N 1
ATOM 876 C CA . GLY A 1 121 ? -8.267 15.926 6.220 1.00 70.56 121 GLY A CA 1
ATOM 877 C C . GLY A 1 121 ? -7.736 16.182 4.817 1.00 70.56 121 GLY A C 1
ATOM 878 O O . GLY A 1 121 ? -8.284 15.577 3.870 1.00 70.56 121 GLY A O 1
#